Protein AF-A0A7R9TWJ4-F1 (afdb_monomer)

Mean predicted aligned error: 11.83 Å

Structure (mmCIF, N/CA/C/O backbone):
data_AF-A0A7R9TWJ4-F1
#
_entry.id   AF-A0A7R9TWJ4-F1
#
loop_
_atom_site.group_PDB
_atom_site.id
_atom_site.type_symbol
_atom_site.label_atom_id
_atom_site.label_alt_id
_atom_site.label_comp_id
_atom_site.label_asym_id
_atom_site.label_entity_id
_atom_site.label_seq_id
_atom_site.pdbx_PDB_ins_code
_atom_site.Cartn_x
_atom_site.Cartn_y
_atom_site.Cartn_z
_atom_site.occupancy
_atom_site.B_iso_or_equiv
_atom_site.auth_seq_id
_atom_site.auth_comp_id
_atom_site.auth_asym_id
_atom_site.auth_atom_id
_atom_site.pdbx_PDB_model_num
ATOM 1 N N . MET A 1 1 ? -35.588 -17.777 22.714 1.00 43.22 1 MET A N 1
ATOM 2 C CA . MET A 1 1 ? -35.832 -18.389 21.391 1.00 43.22 1 MET A CA 1
ATOM 3 C C . MET A 1 1 ? -36.544 -17.294 20.619 1.00 43.22 1 MET A C 1
ATOM 5 O O . MET A 1 1 ? -37.616 -16.919 21.051 1.00 43.22 1 MET A O 1
ATOM 9 N N . GLU A 1 2 ? -35.909 -16.500 19.765 1.00 32.00 2 GLU A N 1
ATOM 10 C CA . GLU A 1 2 ? -35.281 -16.808 18.472 1.00 32.00 2 GLU A CA 1
ATOM 11 C C . GLU A 1 2 ? -34.605 -15.484 18.033 1.00 32.00 2 GLU A C 1
ATOM 13 O O . GLU A 1 2 ? -35.221 -14.428 18.115 1.00 32.00 2 GLU A O 1
ATOM 18 N N . SER A 1 3 ? -33.274 -15.397 17.990 1.00 43.00 3 SER A N 1
ATOM 19 C CA . SER A 1 3 ? -32.431 -15.521 16.789 1.00 43.00 3 SER A CA 1
ATOM 20 C C . SER A 1 3 ? -32.967 -14.826 15.534 1.00 43.00 3 SER A C 1
ATOM 22 O O . SER A 1 3 ? -33.731 -15.431 14.804 1.00 43.00 3 SER A O 1
ATOM 24 N N . THR A 1 4 ? -32.405 -13.666 15.183 1.00 35.88 4 THR A N 1
ATOM 25 C CA . THR A 1 4 ? -32.078 -13.343 13.779 1.00 35.88 4 THR A CA 1
ATOM 26 C C . THR A 1 4 ? -30.840 -12.448 13.730 1.00 35.88 4 THR A C 1
ATOM 28 O O . THR A 1 4 ? -30.914 -11.225 13.844 1.00 35.88 4 THR A O 1
ATOM 31 N N . ALA A 1 5 ? -29.677 -13.084 13.574 1.00 46.28 5 ALA A N 1
ATOM 32 C CA . ALA A 1 5 ? -28.437 -12.435 13.180 1.00 46.28 5 ALA A CA 1
ATOM 33 C C . ALA A 1 5 ? -28.521 -12.087 11.686 1.00 46.28 5 ALA A C 1
ATOM 35 O O . ALA A 1 5 ? -28.395 -12.956 10.824 1.00 46.28 5 ALA A O 1
ATOM 36 N N . GLY A 1 6 ? -28.753 -10.812 11.376 1.00 35.22 6 GLY A N 1
ATOM 37 C CA . GLY A 1 6 ? -28.639 -10.284 10.020 1.00 35.22 6 GLY A CA 1
ATOM 38 C C . GLY A 1 6 ? -27.171 -10.189 9.616 1.00 35.22 6 GLY A C 1
ATOM 39 O O . GLY A 1 6 ? -26.532 -9.159 9.818 1.00 35.22 6 GLY A O 1
ATOM 40 N N . ASN A 1 7 ? -26.624 -11.269 9.060 1.00 43.28 7 ASN A N 1
ATOM 41 C CA . ASN A 1 7 ? -25.314 -11.266 8.422 1.00 43.28 7 ASN A CA 1
ATOM 42 C C . ASN A 1 7 ? -25.414 -10.538 7.074 1.00 43.28 7 ASN A C 1
ATOM 44 O O . ASN A 1 7 ? -25.675 -11.153 6.044 1.00 43.28 7 ASN A O 1
ATOM 48 N N . SER A 1 8 ? -25.229 -9.217 7.076 1.00 43.03 8 SER A N 1
ATOM 49 C CA . SER A 1 8 ? -24.968 -8.471 5.843 1.00 43.03 8 SER A CA 1
ATOM 50 C C . SER A 1 8 ? -23.525 -8.723 5.407 1.00 43.03 8 SER A C 1
ATOM 52 O O . SER A 1 8 ? -22.647 -7.890 5.626 1.00 43.03 8 SER A O 1
ATOM 54 N N . LYS A 1 9 ? -23.282 -9.872 4.769 1.00 44.31 9 LYS A N 1
ATOM 55 C CA . LYS A 1 9 ? -22.189 -9.986 3.803 1.00 44.31 9 LYS A CA 1
ATOM 56 C C . LYS A 1 9 ? -22.565 -9.087 2.631 1.00 44.31 9 LYS A C 1
ATOM 58 O O . LYS A 1 9 ? -23.368 -9.462 1.786 1.00 44.31 9 LYS A O 1
ATOM 63 N N . LYS A 1 10 ? -22.062 -7.856 2.649 1.00 36.16 10 LYS A N 1
ATOM 64 C CA . LYS A 1 10 ? -21.933 -7.079 1.425 1.00 36.16 10 LYS A CA 1
ATOM 65 C C . LYS A 1 10 ? -20.633 -7.544 0.801 1.00 36.16 10 LYS A C 1
ATOM 67 O O . LYS A 1 10 ? -19.573 -7.282 1.365 1.00 36.16 10 LYS A O 1
ATOM 72 N N . ASP A 1 11 ? -20.735 -8.263 -0.307 1.00 37.12 11 ASP A N 1
ATOM 73 C CA . ASP A 1 11 ? -19.636 -8.407 -1.246 1.00 37.12 11 ASP A CA 1
ATOM 74 C C . ASP A 1 11 ? -19.243 -6.987 -1.662 1.00 37.12 11 ASP A C 1
ATOM 76 O O . ASP A 1 11 ? -19.902 -6.330 -2.468 1.00 37.12 11 ASP A O 1
ATOM 80 N N . HIS A 1 12 ? -18.240 -6.442 -0.980 1.00 43.50 12 HIS A N 1
ATOM 81 C CA . HIS A 1 12 ? -17.621 -5.201 -1.384 1.00 43.50 12 HIS A CA 1
ATOM 82 C C . HIS A 1 12 ? -16.702 -5.603 -2.531 1.00 43.50 12 HIS A C 1
ATOM 84 O O . HIS A 1 12 ? -15.550 -5.969 -2.312 1.00 43.50 12 HIS A O 1
ATOM 90 N N . GLU A 1 13 ? -17.239 -5.617 -3.752 1.00 48.69 13 GLU A N 1
ATOM 91 C CA . GLU A 1 13 ? -16.402 -5.517 -4.941 1.00 48.69 13 GLU A CA 1
ATOM 92 C C . GLU A 1 13 ? -15.745 -4.135 -4.877 1.00 48.69 13 GLU A C 1
ATOM 94 O O . GLU A 1 13 ? -16.252 -3.140 -5.404 1.00 48.69 13 GLU A O 1
ATOM 99 N N . CYS A 1 14 ? -14.648 -4.062 -4.119 1.00 48.56 14 CYS A N 1
ATOM 100 C CA . CYS A 1 14 ? -13.699 -2.972 -4.185 1.00 48.56 14 CYS A CA 1
ATOM 101 C C . CYS A 1 14 ? -13.153 -3.000 -5.604 1.00 48.56 14 CYS A C 1
ATOM 103 O O . CYS A 1 14 ? -12.203 -3.715 -5.909 1.00 48.56 14 CYS A O 1
ATOM 105 N N . LYS A 1 15 ? -13.797 -2.247 -6.492 1.00 54.91 15 LYS A N 1
ATOM 106 C CA . LYS A 1 15 ? -13.206 -1.847 -7.762 1.00 54.91 15 LYS A CA 1
ATOM 107 C C . LYS A 1 15 ? -11.785 -1.395 -7.455 1.00 54.91 15 LYS A C 1
ATOM 109 O O 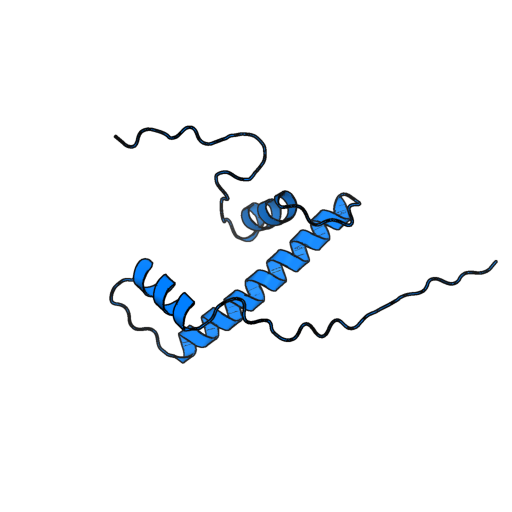. LYS A 1 15 ? -11.633 -0.544 -6.587 1.00 54.91 15 LYS A O 1
ATOM 114 N N . ASN A 1 16 ? -10.809 -1.993 -8.129 1.00 63.31 16 ASN A N 1
ATOM 115 C CA . ASN A 1 16 ? -9.392 -1.652 -8.078 1.00 63.31 16 ASN A CA 1
ATOM 116 C C . ASN A 1 16 ? -9.246 -0.116 -8.117 1.00 63.31 16 ASN A C 1
ATOM 118 O O . ASN A 1 16 ? -9.420 0.515 -9.164 1.00 63.31 16 ASN A O 1
ATOM 122 N N . VAL A 1 17 ? -9.102 0.503 -6.941 1.00 77.81 17 VAL A N 1
ATOM 123 C CA . VAL A 1 17 ? -8.949 1.951 -6.820 1.00 77.81 17 VAL A CA 1
ATOM 124 C C . VAL A 1 17 ? -7.478 2.194 -7.055 1.00 77.81 17 VAL A C 1
ATOM 126 O O . VAL A 1 17 ? -6.682 1.885 -6.180 1.00 77.81 17 VAL A O 1
ATOM 129 N N . ARG A 1 18 ? -7.134 2.753 -8.218 1.00 87.75 18 ARG A N 1
ATOM 130 C CA . ARG A 1 18 ? -5.766 3.196 -8.481 1.00 87.75 18 ARG A CA 1
ATOM 131 C C . ARG A 1 18 ? -5.391 4.270 -7.462 1.00 87.75 18 ARG A C 1
ATOM 133 O O . ARG A 1 18 ? -5.916 5.386 -7.517 1.00 87.75 18 ARG A O 1
ATOM 140 N N . VAL A 1 19 ? -4.514 3.925 -6.523 1.00 91.25 19 VAL A N 1
ATOM 141 C CA . VAL A 1 19 ? -4.060 4.819 -5.447 1.00 91.25 19 VAL A CA 1
ATOM 142 C C . VAL A 1 19 ? -3.022 5.814 -5.953 1.00 91.25 19 VAL A C 1
ATOM 144 O O . VAL A 1 19 ? -2.904 6.917 -5.421 1.00 91.25 19 VAL A O 1
ATOM 147 N N . LEU A 1 20 ? -2.318 5.454 -7.028 1.00 91.56 20 LEU A N 1
ATOM 148 C CA . LEU A 1 20 ? -1.392 6.308 -7.759 1.00 91.56 20 LEU A CA 1
ATOM 149 C C . LEU A 1 20 ? -1.761 6.337 -9.242 1.00 91.56 20 LEU A C 1
ATOM 151 O O . LEU A 1 20 ? -2.247 5.360 -9.808 1.00 91.56 20 LEU A O 1
ATOM 155 N N . ASN A 1 21 ? -1.496 7.470 -9.888 1.00 91.19 21 ASN A N 1
ATOM 156 C CA . ASN A 1 21 ? -1.518 7.565 -11.343 1.00 91.19 21 ASN A CA 1
ATOM 157 C C . ASN A 1 21 ? -0.083 7.538 -11.897 1.00 91.19 21 ASN A C 1
ATOM 159 O O . ASN A 1 21 ? 0.885 7.804 -11.178 1.00 91.19 21 ASN A O 1
ATOM 163 N N . GLN A 1 22 ? 0.052 7.252 -13.194 1.00 89.31 22 GLN A N 1
ATOM 164 C CA . GLN A 1 22 ? 1.360 7.168 -13.852 1.00 89.31 22 GLN A CA 1
ATOM 165 C C . GLN A 1 22 ? 2.188 8.457 -13.743 1.00 89.31 22 GLN A C 1
ATOM 167 O O . GLN A 1 22 ? 3.413 8.378 -13.702 1.00 89.31 22 GLN A O 1
ATOM 172 N N . GLN A 1 23 ? 1.557 9.636 -13.718 1.00 90.31 23 GLN A N 1
ATOM 173 C CA . GLN A 1 23 ? 2.290 10.900 -13.633 1.00 90.31 23 GLN A CA 1
ATOM 174 C C . GLN A 1 23 ? 2.919 11.075 -12.249 1.00 90.31 23 GLN A C 1
ATOM 176 O O . GLN A 1 23 ? 4.118 11.310 -12.157 1.00 90.31 23 GLN A O 1
ATOM 181 N N . CYS A 1 24 ? 2.150 10.851 -11.181 1.00 91.69 24 CYS A N 1
ATOM 182 C CA . CYS A 1 24 ? 2.662 10.893 -9.816 1.00 91.69 24 CYS A CA 1
ATOM 183 C C . CYS A 1 24 ? 3.794 9.885 -9.602 1.00 91.69 24 CYS A C 1
ATOM 185 O O . CYS A 1 24 ? 4.793 10.226 -8.977 1.00 91.69 24 CYS A O 1
ATOM 187 N N . LEU A 1 25 ? 3.677 8.663 -10.138 1.00 92.62 25 LEU A N 1
ATOM 188 C CA . LEU A 1 25 ? 4.756 7.680 -10.022 1.00 92.62 25 LEU A CA 1
ATOM 189 C C . LEU A 1 25 ? 6.033 8.148 -10.740 1.00 92.62 25 LEU A C 1
ATOM 191 O O . LEU A 1 25 ? 7.121 8.021 -10.187 1.00 92.62 25 LEU A O 1
ATOM 195 N N . LYS A 1 26 ? 5.921 8.745 -11.933 1.00 89.75 26 LYS A N 1
ATOM 196 C CA . LYS A 1 26 ? 7.075 9.317 -12.652 1.00 89.75 26 LYS A CA 1
ATOM 197 C C . LYS A 1 26 ? 7.724 10.467 -11.887 1.00 89.75 26 LYS A C 1
ATOM 199 O O . LYS A 1 26 ? 8.952 10.548 -11.850 1.00 89.75 26 LYS A O 1
ATOM 204 N N . ASP A 1 27 ? 6.922 11.320 -11.257 1.00 90.56 27 ASP A N 1
ATOM 205 C CA . ASP A 1 27 ? 7.430 12.420 -10.438 1.00 90.56 27 ASP A CA 1
ATOM 206 C C . ASP A 1 27 ? 8.210 11.867 -9.228 1.00 90.56 27 ASP A C 1
ATOM 208 O O . ASP A 1 27 ? 9.336 12.292 -8.970 1.00 90.56 27 ASP A O 1
ATOM 212 N N . ILE A 1 28 ? 7.675 10.842 -8.548 1.00 92.12 28 ILE A N 1
ATOM 213 C CA . ILE A 1 28 ? 8.364 10.143 -7.448 1.00 92.12 28 ILE A CA 1
ATOM 214 C C . ILE A 1 28 ? 9.686 9.529 -7.930 1.00 92.12 28 ILE A C 1
ATOM 216 O O . ILE A 1 28 ? 10.725 9.743 -7.305 1.00 92.12 28 ILE A O 1
ATOM 220 N N . LEU A 1 29 ? 9.678 8.802 -9.051 1.00 91.19 29 LEU A N 1
ATOM 221 C CA . LEU A 1 29 ? 10.881 8.169 -9.605 1.00 91.19 29 LEU A CA 1
ATOM 222 C C . LEU A 1 29 ? 11.946 9.197 -9.996 1.00 91.19 29 LEU A C 1
ATOM 224 O O . LEU A 1 29 ? 13.126 8.974 -9.751 1.00 91.19 29 LEU A O 1
ATOM 228 N N . THR A 1 30 ? 11.542 10.352 -10.524 1.00 90.19 30 THR A N 1
ATOM 229 C CA . THR A 1 30 ? 12.475 11.438 -10.862 1.00 90.19 30 THR A CA 1
ATOM 230 C C . THR A 1 30 ? 13.203 11.966 -9.623 1.00 90.19 30 THR A C 1
ATOM 232 O O . THR A 1 30 ? 14.375 12.330 -9.704 1.00 90.19 30 THR A O 1
ATOM 235 N N . HIS A 1 31 ? 12.533 11.988 -8.468 1.00 90.62 31 HIS A N 1
ATOM 236 C CA . HIS A 1 31 ? 13.136 12.414 -7.206 1.00 90.62 31 HIS A CA 1
ATOM 237 C C . HIS A 1 31 ? 14.029 11.348 -6.560 1.00 90.62 31 HIS A C 1
ATOM 239 O O . HIS A 1 31 ? 15.037 11.703 -5.952 1.00 90.62 31 HIS A O 1
ATOM 245 N N . VAL A 1 32 ? 13.669 10.066 -6.663 1.00 90.56 32 VAL A N 1
ATOM 246 C CA . VAL A 1 32 ? 14.408 8.965 -6.015 1.00 90.56 32 VAL A CA 1
ATOM 247 C C . VAL A 1 32 ? 15.593 8.497 -6.864 1.00 90.56 32 VAL A C 1
ATOM 249 O O . VAL A 1 32 ? 16.676 8.258 -6.334 1.00 90.56 32 VAL A O 1
ATOM 252 N N . THR A 1 33 ? 15.401 8.389 -8.177 1.00 89.44 33 THR A N 1
ATOM 253 C CA . THR A 1 33 ? 16.381 7.886 -9.151 1.00 89.44 33 THR A CA 1
ATOM 254 C C . THR A 1 33 ? 16.476 8.852 -10.338 1.00 89.44 33 THR A C 1
ATOM 256 O O . THR A 1 33 ? 15.900 8.603 -11.403 1.00 89.44 33 THR A O 1
ATOM 259 N N . PRO A 1 34 ? 17.157 10.000 -10.173 1.00 88.44 34 PRO A N 1
ATOM 260 C CA . PRO A 1 34 ? 17.272 10.985 -11.239 1.00 88.44 34 PRO A CA 1
ATOM 261 C C . PRO A 1 34 ? 18.099 10.430 -12.407 1.00 88.44 34 PRO A C 1
ATOM 263 O O . PRO A 1 34 ? 19.262 10.073 -12.238 1.00 88.44 34 PRO A 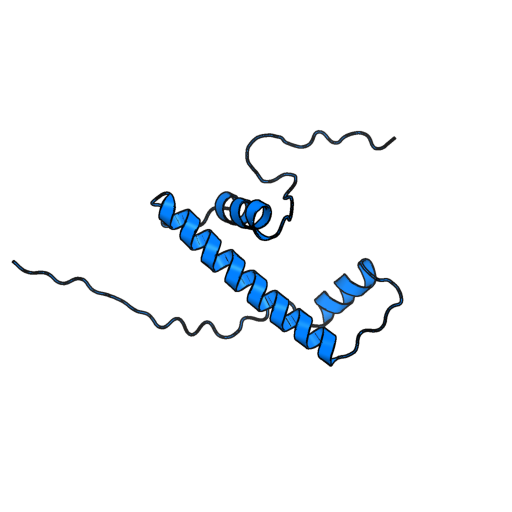O 1
ATOM 266 N N . GLY A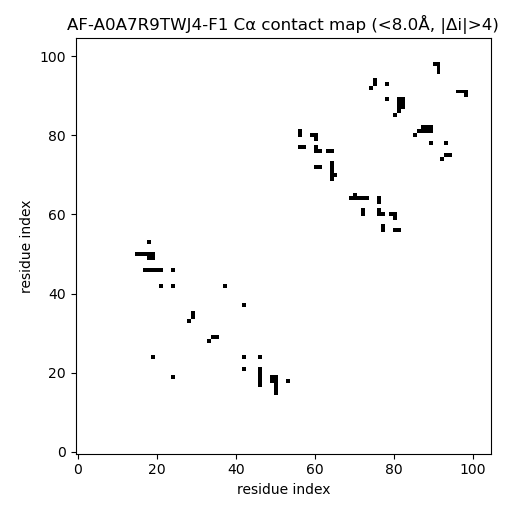 1 35 ? 17.515 10.418 -13.608 1.00 82.31 35 GLY A N 1
ATOM 267 C CA . GLY A 1 35 ? 18.199 10.037 -14.852 1.00 82.31 35 GLY A CA 1
ATOM 268 C C . GLY A 1 35 ? 17.933 8.611 -15.342 1.00 82.31 35 GLY A C 1
ATOM 269 O O . GLY A 1 35 ? 18.289 8.303 -16.479 1.00 82.31 35 GLY A O 1
ATOM 270 N N . ASP A 1 36 ? 17.257 7.781 -14.548 1.00 86.12 36 ASP A N 1
ATOM 271 C CA . ASP A 1 36 ? 16.894 6.422 -14.949 1.00 86.12 36 ASP A CA 1
ATOM 272 C C . ASP A 1 36 ? 15.580 6.398 -15.744 1.00 86.12 36 ASP A C 1
ATOM 274 O O . ASP A 1 36 ? 14.609 7.089 -15.423 1.00 86.12 36 ASP A O 1
ATOM 278 N N . VAL A 1 37 ? 15.541 5.578 -16.798 1.00 85.62 37 VAL A N 1
ATOM 279 C CA . VAL A 1 37 ? 14.339 5.337 -17.607 1.00 85.62 37 VAL A CA 1
ATOM 280 C C . VAL A 1 37 ? 13.806 3.951 -17.283 1.00 85.62 37 VAL A C 1
ATOM 282 O O . VAL A 1 37 ? 14.488 2.948 -17.483 1.00 85.62 37 VAL A O 1
ATOM 285 N N . PHE A 1 38 ? 12.566 3.900 -16.810 1.00 87.62 38 PHE A N 1
ATOM 286 C CA . PHE A 1 38 ? 11.886 2.655 -16.480 1.00 87.62 38 PHE A CA 1
ATOM 287 C C . PHE A 1 38 ? 11.042 2.177 -17.660 1.00 87.62 38 PHE A C 1
ATOM 289 O O . PHE A 1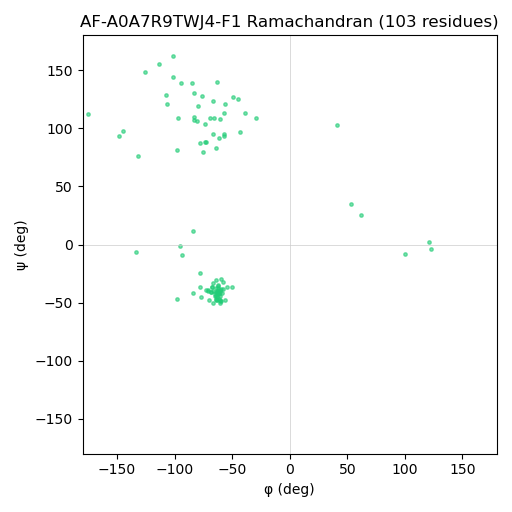 38 ? 10.367 2.972 -18.319 1.00 87.62 38 PHE A O 1
ATOM 296 N N . ASP A 1 39 ? 11.072 0.869 -17.912 1.00 92.31 39 ASP A N 1
ATOM 297 C CA . ASP A 1 39 ? 10.212 0.241 -18.911 1.00 92.31 39 ASP A CA 1
ATOM 298 C C . ASP A 1 39 ? 8.729 0.404 -18.517 1.00 92.31 39 ASP A C 1
ATOM 300 O O . ASP A 1 39 ? 8.399 0.255 -17.333 1.00 92.31 39 ASP A O 1
ATOM 304 N N . PRO A 1 40 ? 7.819 0.679 -19.470 1.00 91.06 40 PRO A N 1
ATOM 305 C CA . PRO A 1 40 ? 6.391 0.802 -19.187 1.00 91.06 40 PRO A CA 1
ATOM 306 C C . PRO A 1 40 ? 5.804 -0.371 -18.389 1.00 91.06 40 PRO A C 1
ATOM 308 O O . PRO A 1 40 ? 4.974 -0.144 -17.514 1.00 91.06 40 PRO A O 1
ATOM 311 N N . ALA A 1 41 ? 6.253 -1.607 -18.624 1.00 91.94 41 ALA A N 1
ATOM 312 C CA . ALA A 1 41 ? 5.775 -2.778 -17.891 1.00 91.94 41 ALA A CA 1
ATOM 313 C C . ALA A 1 41 ? 6.182 -2.758 -16.408 1.00 91.94 41 ALA A C 1
ATOM 315 O O . ALA A 1 41 ? 5.425 -3.213 -15.554 1.00 91.94 41 ALA A O 1
ATOM 316 N N . VAL A 1 42 ? 7.354 -2.199 -16.084 1.00 92.94 42 VAL A N 1
ATOM 317 C CA . VAL A 1 42 ? 7.809 -2.035 -14.693 1.00 92.94 42 VAL A CA 1
ATOM 318 C C . VAL A 1 42 ? 6.988 -0.960 -13.987 1.00 92.94 42 VAL A C 1
ATOM 320 O O . VAL A 1 42 ? 6.628 -1.128 -12.826 1.00 92.94 42 VAL A O 1
ATOM 323 N N . VAL A 1 43 ? 6.657 0.128 -14.687 1.00 91.31 43 VAL A N 1
ATOM 324 C CA . VAL A 1 43 ? 5.808 1.199 -14.145 1.00 91.31 43 VAL A CA 1
ATOM 325 C C . VAL A 1 43 ? 4.422 0.659 -13.792 1.00 91.31 43 VAL A C 1
ATOM 327 O O . VAL A 1 43 ? 3.953 0.895 -12.682 1.00 91.31 43 VAL A O 1
ATOM 330 N N . GLU A 1 44 ? 3.798 -0.107 -14.688 1.00 92.00 44 GLU A N 1
ATOM 331 C CA . GLU A 1 44 ? 2.500 -0.743 -14.418 1.00 92.00 44 GLU A CA 1
ATOM 332 C C . GLU A 1 44 ? 2.577 -1.721 -13.241 1.00 92.00 44 GLU A C 1
ATOM 334 O O . GLU A 1 44 ? 1.730 -1.679 -12.353 1.00 92.00 44 GLU A O 1
ATOM 339 N N . PHE A 1 45 ? 3.640 -2.526 -13.163 1.00 94.00 45 PHE A N 1
ATOM 340 C CA . PHE A 1 45 ? 3.850 -3.429 -12.033 1.00 94.00 45 PHE A CA 1
ATOM 341 C C . PHE A 1 45 ? 3.972 -2.686 -10.692 1.00 94.00 45 PHE A C 1
ATOM 343 O O . PHE A 1 45 ? 3.416 -3.126 -9.688 1.00 94.00 45 PHE A O 1
ATOM 350 N N . ILE A 1 46 ? 4.677 -1.551 -10.653 1.00 93.75 46 ILE A N 1
ATOM 351 C CA . ILE A 1 46 ? 4.794 -0.743 -9.430 1.00 93.75 46 ILE A CA 1
ATOM 352 C C . ILE A 1 46 ? 3.443 -0.123 -9.052 1.00 93.75 46 ILE A C 1
ATOM 354 O O . ILE A 1 46 ? 3.137 -0.028 -7.865 1.00 93.75 46 ILE A O 1
ATOM 358 N N . LEU A 1 47 ? 2.630 0.289 -10.030 1.00 93.31 47 LEU A N 1
ATOM 359 C CA . LEU A 1 47 ? 1.275 0.783 -9.769 1.00 93.31 47 LEU A CA 1
ATOM 360 C C . LEU A 1 47 ? 0.390 -0.308 -9.159 1.00 93.31 47 LEU A C 1
ATOM 362 O O . LEU A 1 47 ? -0.265 -0.049 -8.153 1.00 93.31 47 LEU A O 1
ATOM 366 N N . ASP A 1 48 ? 0.427 -1.524 -9.706 1.00 93.38 48 ASP A N 1
ATOM 367 C CA . ASP A 1 48 ? -0.287 -2.674 -9.138 1.00 93.38 48 ASP A CA 1
ATOM 368 C C . ASP A 1 48 ? 0.198 -2.980 -7.710 1.00 93.38 48 ASP A C 1
ATOM 370 O O . ASP A 1 48 ? -0.607 -3.141 -6.793 1.00 93.38 48 ASP A O 1
ATOM 374 N N . LEU A 1 49 ? 1.516 -2.963 -7.486 1.00 94.44 49 LEU A N 1
ATOM 375 C CA . LEU A 1 49 ? 2.099 -3.165 -6.160 1.00 94.44 49 LEU A CA 1
ATOM 376 C C . LEU A 1 49 ? 1.673 -2.079 -5.158 1.00 94.44 49 LEU A C 1
ATOM 378 O O . LEU A 1 49 ? 1.503 -2.368 -3.974 1.00 94.44 49 LEU A O 1
ATOM 382 N N . ALA A 1 50 ? 1.523 -0.830 -5.604 1.00 94.44 50 ALA A N 1
ATOM 383 C CA . ALA A 1 50 ? 1.080 0.267 -4.750 1.00 94.44 50 ALA A CA 1
ATOM 384 C C . ALA A 1 50 ? -0.375 0.083 -4.299 1.00 94.44 50 ALA A C 1
ATOM 386 O O . ALA A 1 50 ? -0.686 0.329 -3.130 1.00 94.44 50 ALA A O 1
ATOM 387 N N . ASP A 1 51 ? -1.245 -0.383 -5.195 1.00 93.38 51 ASP A N 1
ATOM 388 C CA . ASP A 1 51 ? -2.630 -0.707 -4.855 1.00 93.38 51 ASP A CA 1
ATOM 389 C C . ASP A 1 51 ? -2.679 -1.867 -3.843 1.00 93.38 51 ASP A C 1
ATOM 391 O O . ASP A 1 51 ? -3.294 -1.740 -2.780 1.00 93.38 51 ASP A O 1
ATOM 395 N N . ASP A 1 52 ? -1.929 -2.944 -4.102 1.00 94.00 52 ASP A N 1
ATOM 396 C CA . ASP A 1 52 ? -1.821 -4.099 -3.201 1.00 94.00 52 ASP A CA 1
ATOM 397 C C . ASP A 1 52 ? -1.264 -3.714 -1.820 1.00 94.00 52 ASP A C 1
ATOM 399 O O . ASP A 1 52 ? -1.711 -4.218 -0.782 1.00 94.00 52 ASP A O 1
ATOM 403 N N . PHE A 1 53 ? -0.299 -2.791 -1.778 1.00 94.44 53 PHE A N 1
ATOM 404 C CA . PHE A 1 53 ? 0.249 -2.261 -0.533 1.00 94.44 53 PHE A CA 1
ATOM 405 C C . PHE A 1 53 ? -0.834 -1.573 0.306 1.00 94.44 53 PHE A C 1
ATOM 407 O O . PHE A 1 53 ? -0.968 -1.873 1.497 1.00 94.44 53 PHE A O 1
ATOM 414 N N . VAL A 1 54 ? -1.633 -0.684 -0.293 1.00 93.69 54 VAL A N 1
ATOM 415 C CA . VAL A 1 54 ? -2.695 0.039 0.424 1.00 93.69 54 VAL A CA 1
ATOM 416 C C . VAL A 1 54 ? -3.769 -0.918 0.931 1.00 93.69 54 VAL A C 1
ATOM 418 O O . VAL A 1 54 ? -4.201 -0.787 2.083 1.00 93.69 54 VAL A O 1
ATOM 421 N N . ASP A 1 55 ? -4.156 -1.910 0.133 1.00 92.94 55 ASP A N 1
ATOM 422 C CA . ASP A 1 55 ? -5.134 -2.921 0.537 1.00 92.94 55 ASP A CA 1
ATOM 423 C C . ASP A 1 55 ? -4.611 -3.793 1.681 1.00 92.94 55 ASP A C 1
ATOM 425 O O . ASP A 1 55 ? -5.307 -4.004 2.683 1.00 92.94 55 ASP A O 1
ATOM 429 N N . SER A 1 56 ? -3.357 -4.240 1.593 1.00 93.69 56 SER A N 1
ATOM 430 C CA . SER A 1 56 ? -2.706 -5.011 2.652 1.00 93.69 56 SER A CA 1
ATOM 431 C C . SER A 1 56 ? -2.636 -4.216 3.958 1.00 93.69 56 SER A C 1
ATOM 433 O O . SER A 1 56 ? -3.071 -4.698 5.013 1.00 93.69 56 SER A O 1
ATOM 435 N N . VAL A 1 57 ? -2.146 -2.972 3.895 1.00 95.31 57 VAL A N 1
ATOM 436 C CA . VAL A 1 57 ? -2.009 -2.103 5.068 1.00 95.31 57 VAL A CA 1
ATOM 437 C C . VAL A 1 57 ? -3.371 -1.799 5.679 1.00 95.31 57 VAL A C 1
ATOM 439 O O . VAL A 1 57 ? -3.548 -1.955 6.890 1.00 95.31 57 VAL A O 1
ATOM 442 N N . THR A 1 58 ? -4.360 -1.422 4.872 1.00 94.06 58 THR A N 1
ATOM 443 C CA . THR A 1 58 ? -5.705 -1.077 5.353 1.00 94.06 58 THR A CA 1
ATOM 444 C C . THR A 1 58 ? -6.404 -2.290 5.962 1.00 94.06 58 THR A C 1
ATOM 446 O O . THR A 1 58 ? -6.984 -2.191 7.045 1.00 94.06 58 THR A O 1
ATOM 449 N N . SER A 1 59 ? -6.301 -3.460 5.328 1.00 94.44 59 SER A N 1
ATOM 450 C CA . SER A 1 59 ? -6.884 -4.706 5.833 1.00 94.44 59 SER A CA 1
ATOM 451 C C . SER A 1 59 ? -6.307 -5.088 7.195 1.00 94.44 59 SER A C 1
ATOM 453 O O . SER A 1 59 ? -7.055 -5.375 8.136 1.00 94.44 59 SER A O 1
ATOM 455 N N . PHE A 1 60 ? -4.981 -5.049 7.346 1.00 95.06 60 PHE A N 1
ATOM 456 C CA . PHE A 1 60 ? -4.350 -5.383 8.620 1.00 95.06 60 PHE A CA 1
ATOM 457 C C . PHE A 1 60 ? -4.639 -4.340 9.702 1.00 95.06 60 PHE A C 1
ATOM 459 O O . PHE A 1 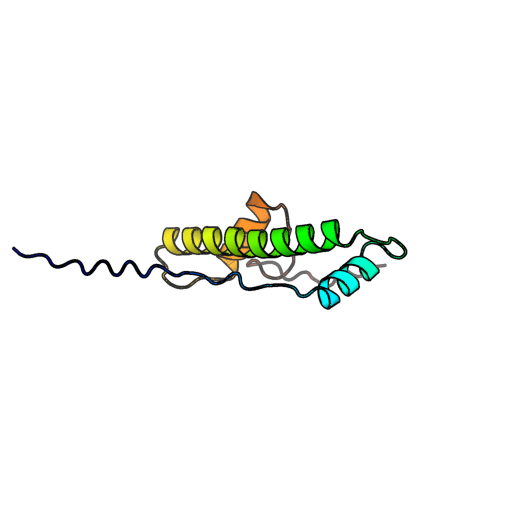60 ? -4.958 -4.694 10.837 1.00 95.06 60 PHE A O 1
ATOM 466 N N . SER A 1 61 ? -4.607 -3.057 9.352 1.00 95.06 61 SER A N 1
ATOM 467 C CA . SER A 1 61 ? -4.892 -1.974 10.297 1.00 95.06 61 SER A CA 1
ATOM 468 C C . SER A 1 61 ? -6.336 -2.038 10.807 1.00 95.06 61 SER A C 1
ATOM 470 O O . SER A 1 61 ? -6.589 -1.854 11.998 1.00 95.06 61 SER A O 1
ATOM 472 N N . CYS A 1 62 ? -7.293 -2.409 9.950 1.00 95.19 62 CYS A N 1
ATOM 473 C CA . CYS A 1 62 ? -8.666 -2.700 10.366 1.00 95.19 62 CYS A CA 1
ATOM 474 C C . CYS A 1 62 ? -8.738 -3.887 11.340 1.00 95.19 62 CYS A C 1
ATOM 476 O O . CYS A 1 62 ? -9.468 -3.820 12.329 1.00 95.19 62 CYS A O 1
ATOM 478 N N . LYS A 1 63 ? -7.954 -4.954 11.124 1.00 95.44 63 LYS A N 1
ATOM 479 C CA . LYS A 1 63 ? -7.869 -6.082 12.073 1.00 95.44 63 LYS A CA 1
ATOM 480 C C . LYS A 1 63 ? -7.315 -5.635 13.429 1.00 95.44 63 LYS A C 1
ATOM 482 O O . LYS A 1 63 ? -7.871 -6.019 14.454 1.00 95.44 63 LYS A O 1
ATOM 487 N N . LEU A 1 64 ? -6.291 -4.780 13.454 1.00 94.75 64 LEU A N 1
ATOM 488 C CA . LEU A 1 64 ? -5.768 -4.200 14.698 1.00 94.75 64 LEU A CA 1
ATOM 489 C C . LEU A 1 64 ? -6.815 -3.341 15.426 1.00 94.75 64 LEU A C 1
ATOM 491 O O . LEU A 1 64 ? -6.982 -3.466 16.641 1.00 94.75 64 LEU A O 1
ATOM 495 N N . ALA A 1 65 ? -7.579 -2.526 14.692 1.00 95.56 65 ALA A N 1
ATOM 496 C CA . ALA A 1 65 ? -8.674 -1.746 15.266 1.00 95.56 65 ALA A CA 1
ATOM 497 C C . ALA A 1 65 ? -9.753 -2.646 15.901 1.00 95.56 65 ALA A C 1
ATOM 499 O O . ALA A 1 65 ? -10.244 -2.340 16.991 1.00 95.56 65 ALA A O 1
ATOM 500 N N . LEU A 1 66 ? -10.069 -3.781 15.269 1.00 95.75 66 LEU A N 1
ATOM 501 C CA . LEU A 1 66 ? -10.995 -4.775 15.816 1.00 95.75 66 LEU A CA 1
ATOM 502 C C . LEU A 1 66 ? -10.439 -5.473 17.067 1.00 95.75 66 LEU A C 1
ATOM 504 O O . LEU A 1 66 ? -11.202 -5.708 17.999 1.00 95.75 66 LEU A O 1
ATOM 508 N N . LEU A 1 67 ? -9.130 -5.752 17.134 1.00 94.38 67 LEU A N 1
ATOM 509 C CA . LEU A 1 67 ? -8.495 -6.386 18.303 1.00 94.38 67 LEU A CA 1
ATOM 510 C C . LEU A 1 67 ? -8.565 -5.528 19.571 1.00 94.38 67 LEU A C 1
ATOM 512 O O . LEU A 1 67 ? -8.665 -6.066 20.669 1.00 94.38 67 LEU A O 1
ATOM 516 N N . ARG A 1 68 ? -8.576 -4.197 19.441 1.00 91.94 68 ARG A N 1
ATOM 517 C CA . ARG A 1 68 ? -8.846 -3.293 20.575 1.00 91.94 68 ARG A CA 1
ATOM 518 C C . ARG A 1 68 ? -10.342 -3.079 20.849 1.00 91.94 68 ARG A C 1
ATOM 520 O O . ARG A 1 68 ? -10.693 -2.146 21.570 1.00 91.94 68 ARG A O 1
ATOM 527 N N . ASN A 1 69 ? -11.221 -3.872 20.232 1.00 92.56 69 ASN A N 1
ATOM 528 C CA . ASN A 1 69 ? -12.677 -3.735 20.302 1.00 92.56 69 ASN A CA 1
ATOM 529 C C . ASN A 1 69 ? -13.230 -2.404 19.737 1.00 92.56 69 ASN A C 1
ATOM 531 O O . ASN A 1 69 ? -14.314 -1.965 20.124 1.00 92.56 69 ASN A O 1
ATOM 535 N N . SER A 1 70 ? -12.520 -1.751 18.808 1.00 94.00 70 SER A N 1
ATOM 536 C CA . SER A 1 70 ? -12.979 -0.507 18.175 1.00 94.00 70 SER A CA 1
ATOM 537 C C . SER A 1 70 ? -13.541 -0.751 16.779 1.00 94.00 70 SER A C 1
ATOM 539 O O . SER A 1 70 ? -13.028 -1.559 16.012 1.00 94.00 70 SER A O 1
ATOM 541 N N . LYS A 1 71 ? -14.574 0.015 16.422 1.00 93.12 71 LYS A N 1
ATOM 542 C CA . LYS A 1 71 ? -15.123 0.075 15.056 1.00 93.12 71 LYS A CA 1
ATOM 543 C C . LYS A 1 71 ? -14.549 1.227 14.229 1.00 93.12 71 LYS A C 1
ATOM 545 O O . LYS A 1 71 ? -14.924 1.399 13.076 1.00 93.12 71 LYS A O 1
ATOM 550 N N . VAL A 1 72 ? -13.678 2.032 14.831 1.00 94.81 72 VAL A N 1
ATOM 551 C CA . VAL A 1 72 ? -13.031 3.181 14.196 1.00 94.81 72 VAL A CA 1
ATOM 552 C C . VAL A 1 72 ? -11.577 2.816 13.948 1.00 94.81 72 VAL A C 1
ATOM 554 O O . VAL A 1 72 ? -10.907 2.385 14.886 1.00 94.81 72 VAL A O 1
ATOM 557 N N . LEU A 1 73 ? -11.095 2.996 12.718 1.00 94.75 73 LEU A N 1
ATOM 558 C CA . LEU A 1 73 ? -9.680 2.884 12.368 1.00 94.75 73 LEU A CA 1
ATOM 559 C C . LEU A 1 73 ? -8.942 4.141 12.852 1.00 94.75 73 LEU A C 1
ATOM 561 O O . LEU A 1 73 ? -9.374 5.255 12.565 1.00 94.75 73 LEU A O 1
ATOM 565 N N . LEU A 1 74 ? -7.853 3.978 13.603 1.00 92.81 74 LEU A N 1
ATOM 566 C CA . LEU A 1 74 ? -7.028 5.088 14.078 1.00 92.81 74 LEU A CA 1
ATOM 567 C C . LEU A 1 74 ? -5.647 5.029 13.427 1.00 92.81 74 LEU A C 1
ATOM 569 O O . LEU A 1 74 ? -5.146 3.961 13.086 1.00 92.81 74 LEU A O 1
ATOM 573 N N . VAL A 1 75 ? -4.990 6.186 13.347 1.00 92.62 75 VAL A N 1
ATOM 574 C CA . VAL A 1 75 ? -3.640 6.330 12.773 1.00 92.62 75 VAL A CA 1
ATOM 575 C C . VAL A 1 75 ? -2.632 5.379 13.432 1.00 92.62 75 VAL A C 1
ATOM 577 O O . VAL A 1 75 ? -1.803 4.790 12.747 1.00 92.62 75 VAL A O 1
ATOM 580 N N . LYS A 1 76 ? -2.753 5.140 14.745 1.00 90.88 76 LYS A N 1
ATOM 581 C CA . LYS A 1 76 ? -1.889 4.198 15.476 1.00 90.88 76 LYS A CA 1
ATOM 582 C C . LYS A 1 76 ? -1.952 2.760 14.947 1.00 90.88 76 LYS A C 1
ATOM 584 O O . LYS A 1 76 ? -0.971 2.042 15.072 1.00 90.88 76 LYS A O 1
ATOM 589 N N . ASP A 1 77 ? -3.090 2.340 14.388 1.00 93.56 77 ASP A N 1
ATOM 590 C CA . ASP A 1 77 ? -3.254 0.984 13.853 1.00 93.56 77 ASP A CA 1
ATOM 591 C C . ASP A 1 77 ? -2.471 0.837 12.548 1.00 93.56 77 ASP A C 1
ATOM 593 O O . ASP A 1 77 ? -1.820 -0.178 12.320 1.00 93.56 77 ASP A O 1
ATOM 597 N N . VAL A 1 78 ? -2.485 1.893 11.731 1.00 94.44 78 VAL A N 1
ATOM 598 C CA . VAL A 1 78 ? -1.717 1.973 10.487 1.00 94.44 78 VAL A CA 1
ATOM 599 C C . VAL A 1 78 ? -0.223 2.005 10.783 1.00 94.44 78 VAL A C 1
ATOM 601 O O . VAL A 1 78 ? 0.520 1.177 10.261 1.00 94.44 78 VAL A O 1
ATOM 604 N N . ILE A 1 79 ? 0.210 2.895 11.682 1.00 92.50 79 ILE A N 1
ATOM 605 C CA . ILE A 1 79 ? 1.618 3.007 12.088 1.00 92.50 79 ILE A CA 1
ATOM 606 C C . ILE A 1 79 ? 2.138 1.669 12.623 1.00 92.50 79 ILE A C 1
ATOM 608 O O . ILE A 1 79 ? 3.175 1.195 12.170 1.00 92.50 79 ILE A O 1
ATOM 612 N N . ALA A 1 80 ? 1.387 1.015 13.515 1.00 90.94 80 ALA A N 1
ATOM 613 C CA . ALA A 1 80 ? 1.799 -0.264 14.084 1.00 90.94 80 ALA A CA 1
ATOM 614 C C . ALA A 1 80 ? 2.041 -1.337 13.009 1.00 90.94 80 ALA A C 1
ATOM 616 O O . ALA A 1 80 ? 2.987 -2.115 13.123 1.00 90.94 80 ALA A O 1
ATOM 617 N N . HIS A 1 81 ? 1.219 -1.386 11.955 1.00 93.12 81 HIS A N 1
ATOM 618 C CA . HIS A 1 81 ? 1.432 -2.340 10.869 1.00 93.12 81 HIS A CA 1
ATOM 619 C C . HIS A 1 81 ? 2.655 -1.996 10.005 1.00 93.12 81 HIS A C 1
ATOM 621 O O . HIS A 1 81 ? 3.416 -2.898 9.639 1.00 93.12 81 HIS A O 1
ATOM 627 N N . LEU A 1 82 ? 2.867 -0.709 9.715 1.00 93.12 82 LEU A N 1
ATOM 628 C CA . LEU A 1 82 ? 3.999 -0.223 8.923 1.00 93.12 82 LEU A CA 1
ATOM 629 C C . LEU A 1 82 ? 5.347 -0.491 9.609 1.00 93.12 82 LEU A C 1
ATOM 631 O O . LEU A 1 82 ? 6.246 -1.053 8.986 1.00 93.12 82 LEU A O 1
ATOM 635 N N . GLU A 1 83 ? 5.469 -0.188 10.900 1.00 90.81 83 GLU A N 1
ATOM 636 C CA . GLU A 1 83 ? 6.713 -0.386 11.660 1.00 90.81 83 GLU A CA 1
ATOM 637 C C . GLU A 1 83 ? 7.039 -1.877 11.843 1.00 90.81 83 GLU A C 1
ATOM 639 O O . GLU A 1 83 ? 8.186 -2.316 11.717 1.00 90.81 83 GLU A O 1
ATOM 644 N N . GLN A 1 84 ? 6.023 -2.702 12.116 1.00 88.31 84 GLN A N 1
ATOM 645 C CA . GLN A 1 84 ? 6.242 -4.119 12.413 1.00 88.31 84 GLN A CA 1
ATOM 646 C C . GLN A 1 84 ? 6.527 -4.940 11.154 1.00 88.31 84 GLN A C 1
ATOM 648 O O . GLN A 1 84 ? 7.459 -5.752 11.169 1.00 88.31 84 GLN A O 1
ATOM 653 N N . THR A 1 85 ? 5.750 -4.717 10.089 1.00 90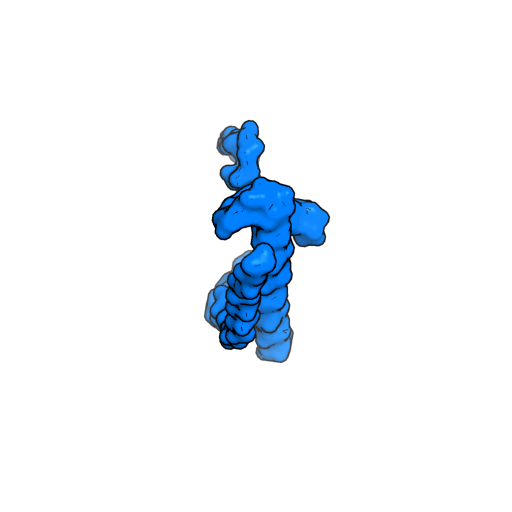.62 85 THR A N 1
ATOM 654 C CA . THR A 1 85 ? 5.754 -5.558 8.879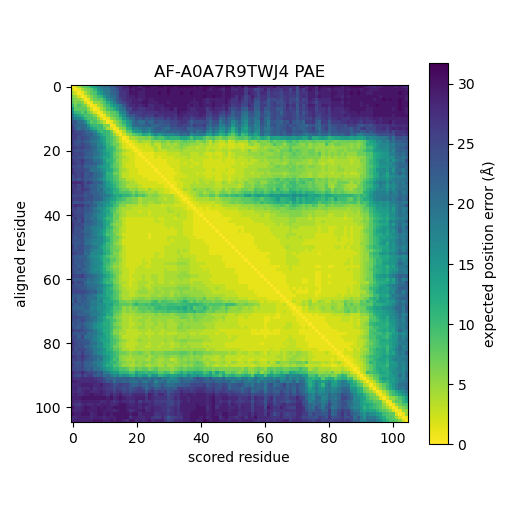 1.00 90.62 85 THR A CA 1
ATOM 655 C C . THR A 1 85 ? 6.609 -4.963 7.771 1.00 90.62 85 THR A C 1
ATOM 657 O O . THR A 1 85 ? 7.429 -5.666 7.190 1.00 90.62 85 THR A O 1
ATOM 660 N N . TRP A 1 86 ? 6.444 -3.668 7.501 1.00 90.81 86 TRP A N 1
ATOM 661 C CA . TRP A 1 86 ? 7.082 -2.998 6.365 1.00 90.81 86 TRP A CA 1
ATOM 662 C C . TRP A 1 86 ? 8.412 -2.331 6.721 1.00 90.81 86 TRP A C 1
ATOM 664 O O . TRP A 1 86 ? 9.128 -1.910 5.820 1.00 90.81 86 TRP A O 1
ATOM 674 N N . LYS A 1 87 ? 8.762 -2.262 8.017 1.00 88.06 87 LYS A N 1
ATOM 675 C CA . LYS A 1 87 ? 9.968 -1.577 8.520 1.00 88.06 87 LYS A CA 1
ATOM 676 C C . LYS A 1 8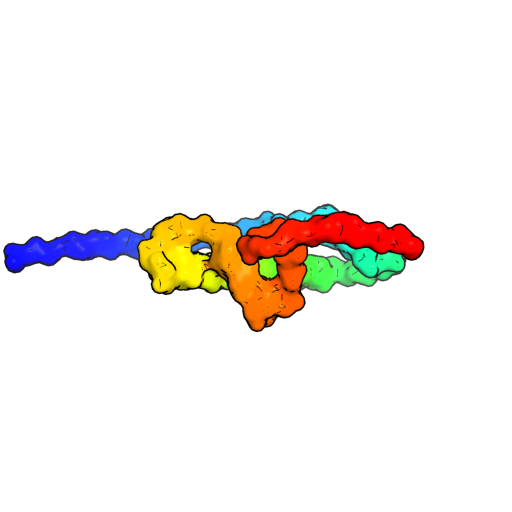7 ? 10.055 -0.124 8.039 1.00 88.06 87 LYS A C 1
ATOM 678 O O . LYS A 1 87 ? 11.138 0.388 7.774 1.00 88.06 87 LYS A O 1
ATOM 683 N N . ILE A 1 88 ? 8.896 0.522 7.917 1.00 90.00 88 ILE A N 1
ATOM 684 C CA . ILE A 1 88 ? 8.780 1.944 7.606 1.00 90.00 88 ILE A CA 1
ATOM 685 C C . ILE A 1 88 ? 8.588 2.670 8.933 1.00 90.00 88 ILE A C 1
ATOM 687 O O . ILE A 1 88 ? 7.527 2.561 9.549 1.00 90.00 88 ILE A O 1
ATOM 691 N N . ASP A 1 89 ? 9.615 3.398 9.363 1.00 82.06 89 ASP A N 1
ATOM 692 C CA . ASP A 1 89 ? 9.573 4.172 10.601 1.00 82.06 89 ASP A CA 1
ATOM 693 C C . ASP A 1 89 ? 8.830 5.489 10.376 1.00 82.06 89 ASP A C 1
ATOM 695 O O . ASP A 1 89 ? 9.238 6.334 9.573 1.00 82.06 89 ASP A O 1
ATOM 699 N N . PHE A 1 90 ? 7.728 5.685 11.103 1.00 74.69 90 PHE A N 1
ATOM 700 C CA . PHE A 1 90 ? 6.914 6.887 10.971 1.00 74.69 90 PHE A CA 1
ATOM 701 C 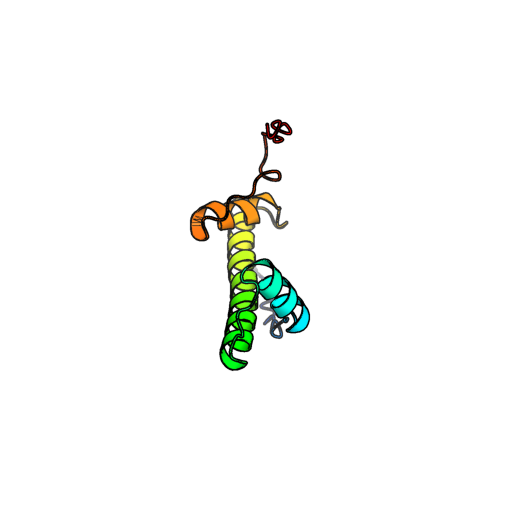C . PHE A 1 90 ? 7.251 7.901 12.059 1.00 74.69 90 PHE A C 1
ATOM 703 O O . PHE A 1 90 ? 6.587 8.049 13.089 1.00 74.69 90 PHE A O 1
ATOM 710 N N . PHE A 1 91 ? 8.324 8.631 11.796 1.00 66.88 91 PHE A N 1
ATOM 711 C CA . PHE A 1 91 ? 8.788 9.705 12.649 1.00 66.88 91 PHE A CA 1
ATOM 712 C C . PHE A 1 91 ? 7.756 10.854 12.660 1.00 66.88 91 PHE A C 1
ATOM 714 O O . PHE A 1 91 ? 7.600 11.593 11.693 1.00 66.88 91 PHE A O 1
ATOM 721 N N . GLY A 1 92 ? 7.065 11.025 13.797 1.00 60.50 92 GLY A N 1
ATOM 722 C CA . GLY A 1 92 ? 6.302 12.239 14.128 1.00 60.50 92 GLY A CA 1
ATOM 723 C C . GLY A 1 92 ? 4.812 12.058 14.423 1.00 60.50 92 GLY A C 1
ATOM 724 O O . GLY A 1 92 ? 4.156 13.034 14.777 1.00 60.50 92 GLY A O 1
ATOM 725 N N . VAL A 1 93 ? 4.257 10.848 14.291 1.00 60.66 93 VAL A N 1
ATOM 726 C CA . VAL A 1 93 ? 2.787 10.657 14.350 1.00 60.66 93 VAL A CA 1
ATOM 727 C C . VAL A 1 93 ? 2.365 9.487 15.255 1.00 60.66 93 VAL A C 1
ATOM 729 O O . VAL A 1 93 ? 1.183 9.319 15.562 1.00 60.66 93 VAL A O 1
ATOM 732 N N . GLY A 1 94 ? 3.339 8.725 15.761 1.00 47.75 94 GLY A N 1
ATOM 733 C CA . GLY A 1 94 ? 3.183 7.794 16.874 1.00 47.75 94 GLY A CA 1
ATOM 734 C C . GLY A 1 94 ? 3.304 8.532 18.208 1.00 47.75 94 GLY A C 1
ATOM 735 O O . GLY A 1 94 ? 4.217 9.323 18.423 1.00 47.75 94 GLY A O 1
ATOM 736 N N . SER A 1 95 ? 2.348 8.302 19.100 1.00 52.78 95 SER A N 1
ATOM 737 C CA . SER A 1 95 ? 2.261 8.874 20.445 1.00 52.78 95 SER A CA 1
ATOM 738 C C . SER A 1 95 ? 3.611 8.989 21.170 1.00 52.78 95 SER A C 1
ATOM 740 O O . SER A 1 95 ? 4.163 7.977 21.592 1.00 52.78 95 SER A O 1
ATOM 742 N N . GLY A 1 96 ? 4.066 10.222 21.419 1.00 51.59 96 GLY A N 1
ATOM 743 C CA . GLY A 1 96 ? 4.848 10.519 22.622 1.00 51.59 96 GLY A CA 1
ATOM 744 C C . GLY A 1 96 ? 6.254 11.086 22.474 1.00 51.59 96 GLY A C 1
ATOM 745 O O . GLY A 1 96 ? 6.853 11.322 23.511 1.00 51.59 96 GLY A O 1
ATOM 746 N N . GLN A 1 97 ? 6.776 11.358 21.278 1.00 43.41 97 GLN A N 1
ATOM 747 C CA . GLN A 1 97 ? 7.974 12.194 21.135 1.00 43.41 97 GLN A CA 1
ATOM 748 C C . GLN A 1 97 ? 7.839 13.026 19.861 1.00 43.41 97 GLN A C 1
ATOM 750 O O . GLN A 1 97 ? 8.095 12.554 18.753 1.00 43.41 97 GLN A O 1
ATOM 755 N N . GLY A 1 98 ? 7.406 14.278 20.019 1.00 42.62 98 GLY A N 1
ATOM 756 C CA . GLY A 1 98 ? 7.677 15.281 19.002 1.00 42.62 98 GLY A CA 1
ATOM 757 C C . GLY A 1 98 ? 9.186 15.313 18.815 1.00 42.62 98 GLY A C 1
ATOM 758 O O . GLY A 1 98 ? 9.921 15.524 19.780 1.00 42.62 98 GLY A O 1
ATOM 759 N N . MET A 1 99 ? 9.657 15.047 17.601 1.00 46.84 99 MET A N 1
ATOM 760 C CA . MET A 1 99 ? 11.035 15.364 17.278 1.00 46.84 99 MET A CA 1
ATOM 761 C C . MET A 1 99 ? 11.209 16.855 17.527 1.00 46.84 99 MET A C 1
ATOM 763 O O . MET A 1 99 ? 10.619 17.697 16.850 1.00 46.84 99 MET A O 1
ATOM 767 N N . VAL A 1 100 ? 12.016 17.166 18.537 1.00 47.78 100 VAL A N 1
ATOM 768 C CA . VAL A 1 100 ? 12.754 18.415 18.566 1.00 47.78 100 VAL A CA 1
ATOM 769 C C . VAL A 1 100 ? 13.429 18.534 17.206 1.00 47.78 100 VAL A C 1
ATOM 771 O O . VAL A 1 100 ? 14.062 17.585 16.743 1.00 47.78 100 VAL A O 1
ATOM 774 N N . CYS A 1 101 ? 13.228 19.664 16.534 1.00 44.38 101 CYS A N 1
ATOM 775 C CA . CYS A 1 101 ? 14.025 20.039 15.379 1.00 44.38 101 CYS A CA 1
ATOM 776 C C . CYS A 1 101 ? 15.488 20.052 15.846 1.00 44.38 101 CYS A C 1
ATOM 778 O O . CYS A 1 101 ? 15.951 21.005 16.474 1.00 44.38 101 CYS A O 1
ATOM 780 N N . GLY A 1 102 ? 16.169 18.924 15.659 1.00 39.84 102 GLY A N 1
ATOM 781 C CA . GLY A 1 102 ? 17.591 18.788 15.872 1.00 39.84 102 GLY A CA 1
ATOM 782 C C . GLY A 1 102 ? 18.261 19.587 14.777 1.00 39.84 102 GLY A C 1
ATOM 783 O O . GLY A 1 102 ? 18.180 19.226 13.608 1.00 39.84 102 GLY A O 1
ATOM 784 N N . HIS A 1 103 ? 18.850 20.701 15.190 1.00 49.41 103 HIS A N 1
ATOM 785 C CA . HIS A 1 103 ? 19.878 21.449 14.487 1.00 49.41 103 HIS A CA 1
ATOM 786 C C . HIS A 1 103 ? 20.712 20.499 13.611 1.00 49.41 103 HIS A C 1
ATOM 788 O O . HIS A 1 103 ? 21.471 19.680 14.132 1.00 49.41 103 HIS A O 1
ATOM 794 N N . LEU A 1 104 ? 20.543 20.581 12.291 1.00 38.00 104 LEU A N 1
ATOM 795 C CA . LEU A 1 104 ? 21.523 20.033 11.368 1.00 38.00 104 LEU A CA 1
ATOM 796 C C . LEU A 1 104 ? 22.632 21.082 11.292 1.00 38.00 104 LEU A C 1
ATOM 798 O O . LEU A 1 104 ? 22.410 22.185 10.793 1.00 38.00 104 LEU A O 1
ATOM 802 N N . GLN A 1 105 ? 23.750 20.761 11.937 1.00 39.22 105 GLN A N 1
ATOM 803 C CA . GLN A 1 105 ? 24.993 21.524 11.880 1.00 39.22 105 GLN A CA 1
ATOM 804 C C . GLN A 1 105 ? 25.641 21.398 10.501 1.00 39.22 105 GLN A C 1
ATOM 806 O O . GLN A 1 105 ? 25.527 20.301 9.907 1.00 39.22 105 GLN A O 1
#

InterPro domains:
  IPR003228 Transcription initiation factor TFIID subunit 12 domain [PF03847] (24-88)
  IPR003228 Transcription initiation factor TFIID subunit 12 domain [cd07981] (18-88)
  IPR009072 Histone-fold [G3DSA:1.10.20.10] (16-88)
  IPR009072 Histone-fold [SSF47113] (18-88)
  IPR037794 Transcription initiation factor TFIID subunit 12 [PTHR12264] (5-88)

pLDDT: mean 78.1, std 21.42, range [32.0, 95.75]

Secondary structure (DSSP, 8-state):
------------------SS-HHHHHHHHHHHSTT----HHHHHHHHHHHHHHHHHHHHHHHHHHHHTT-SS--HHHHHHHIIIII----TTTSTT---------

Foldseek 3Di:
DDDDDPPPPDPPPPDQDQPDDLVVLVVVCCVPPPPDDDDPVVSVVVSVVVSVVVVVLVVQLCVVCVVVVHPDRDPQSSQVCCCPPVVDHDPAPPPDDHPDPPDPD

Nearest PDB structures (foldseek):
  1h3o-assembly2_D  TM=9.680E-01  e=1.535E-05  Homo sapiens
  7eg8-assembly1_L  TM=9.385E-01  e=1.635E-05  Homo sapiens
  7nkx-assembly1_g  TM=7.090E-01  e=4.251E-02  Xenopus laevis
  5gsu-assembly1_C  TM=5.866E-01  e=1.163E-01  Homo sapiens
  8xjv-assembly1_am  TM=6.119E-01  e=1.806E-01  Xenopus laevis

Organism: Micromonas pusilla (NCBI:txid38833)

Radius of gyration: 19.49 Å; Cα contacts (8 Å, |Δi|>4): 58; chains: 1; bounding box: 61×40×42 Å

Sequence (105 aa):
MESTAGNSKKDHECKNVRVLNQQCLKDILTHVTPGDVFDPAVVEFILDLADDFVDSVTSFSCKLALLRNSKVLLVKDVIAHLEQTWKIDFFGVGSGQGMVCGHLQ

Solvent-accessible surface area (backbone atoms only — not comparable to full-atom values): 6792 Å² total; per-residue (Å²): 140,80,89,82,84,82,79,78,80,68,85,74,81,72,68,87,62,76,78,65,52,73,66,61,51,51,55,52,42,50,72,75,46,70,90,70,83,78,56,70,70,56,54,52,51,49,49,53,49,50,34,52,48,53,51,51,49,52,54,51,15,47,51,49,21,46,74,74,75,37,95,60,78,52,71,64,31,45,51,54,48,32,45,73,73,70,66,47,81,68,89,69,78,58,92,86,59,79,72,71,85,72,80,81,126